Protein AF-K7MHN0-F1 (afdb_monomer)

pLDDT: mean 72.07, std 18.33, range [35.41, 95.75]

Sequence (125 aa):
MAKKTSAMNLAFILILLCASNVFVCRGEWEPTWSSRAAEEAEAVAAIPCSGHGRVYLDGLILKGHEPVCECNPCYGGSDCSKLLSDCAANAAGWVAPHVLLYDMFDICLNYHSCEWDYLSEDSEA

Structure (mmCIF, N/CA/C/O backbone):
data_AF-K7MHN0-F1
#
_entry.id   AF-K7MHN0-F1
#
loop_
_atom_site.group_PDB
_atom_site.id
_atom_site.type_symbol
_atom_site.label_atom_id
_atom_site.label_alt_id
_atom_site.label_comp_id
_atom_site.label_asym_id
_atom_site.label_entity_id
_atom_site.label_seq_id
_atom_site.pdbx_PDB_ins_code
_atom_site.Cartn_x
_atom_site.Cartn_y
_atom_site.Cartn_z
_atom_site.occupancy
_atom_site.B_iso_or_equiv
_atom_site.auth_seq_id
_atom_site.auth_comp_id
_atom_site.auth_asym_id
_atom_site.auth_atom_id
_atom_site.pdbx_PDB_model_num
ATOM 1 N N . MET A 1 1 ? -51.334 28.265 22.658 1.00 44.59 1 MET A N 1
ATOM 2 C CA . MET A 1 1 ? -50.733 27.512 23.781 1.00 44.59 1 MET A CA 1
ATOM 3 C C . MET A 1 1 ? -49.396 26.950 23.316 1.00 44.59 1 MET A C 1
ATOM 5 O O . MET A 1 1 ? -49.387 25.987 22.564 1.00 44.59 1 MET A O 1
ATOM 9 N N . ALA A 1 2 ? -48.280 27.594 23.668 1.00 59.22 2 ALA A N 1
ATOM 10 C CA . ALA A 1 2 ? -46.950 27.097 23.319 1.00 59.22 2 ALA A CA 1
ATOM 11 C C . ALA A 1 2 ? -46.609 25.920 24.245 1.00 59.22 2 ALA A C 1
ATOM 13 O O . ALA A 1 2 ? -46.530 26.091 25.463 1.00 59.22 2 ALA A O 1
ATOM 14 N N . LYS A 1 3 ? -46.475 24.715 23.683 1.00 66.00 3 LYS A N 1
ATOM 15 C CA . LYS A 1 3 ? -46.100 23.507 24.424 1.00 66.00 3 LYS A CA 1
ATOM 16 C C . LYS A 1 3 ? -44.656 23.688 24.893 1.00 66.00 3 LYS A C 1
ATOM 18 O O . LYS A 1 3 ? -43.728 23.484 24.122 1.00 66.00 3 LYS A O 1
ATOM 23 N N . LYS A 1 4 ? -44.479 24.144 26.136 1.00 65.06 4 LYS A N 1
ATOM 24 C CA . LYS A 1 4 ? -43.174 24.317 26.782 1.00 65.06 4 LYS A CA 1
ATOM 25 C C . LYS A 1 4 ? -42.576 22.921 26.962 1.00 65.06 4 LYS A C 1
ATOM 27 O O . LYS A 1 4 ? -42.837 22.249 27.957 1.00 65.06 4 LYS A O 1
ATOM 32 N N . THR A 1 5 ? -41.857 22.434 25.956 1.00 64.50 5 THR A N 1
ATOM 33 C CA . THR A 1 5 ? -41.006 21.252 26.085 1.00 64.50 5 THR A CA 1
ATOM 34 C C . THR A 1 5 ? -40.027 21.551 27.210 1.00 64.50 5 THR A C 1
ATOM 36 O O . THR A 1 5 ? -39.165 22.414 27.076 1.00 64.50 5 THR A O 1
ATOM 39 N N . SER A 1 6 ? -40.253 20.926 28.369 1.00 66.50 6 SER A N 1
ATOM 40 C CA . SER A 1 6 ? -39.421 21.107 29.557 1.00 66.50 6 SER A CA 1
ATOM 41 C C . SER A 1 6 ? -37.961 20.870 29.176 1.00 66.50 6 SER A C 1
ATOM 43 O O . SER A 1 6 ? -37.670 19.861 28.535 1.00 66.50 6 SER A O 1
ATOM 45 N N . ALA A 1 7 ? -37.058 21.776 29.562 1.00 77.00 7 ALA A N 1
ATOM 46 C CA . ALA A 1 7 ? -35.617 21.668 29.303 1.00 77.00 7 ALA A CA 1
ATOM 47 C C . ALA A 1 7 ? -35.047 20.292 29.708 1.00 77.00 7 ALA A C 1
ATOM 49 O O . ALA A 1 7 ? -34.113 19.794 29.090 1.00 77.00 7 ALA A O 1
ATOM 50 N N . MET A 1 8 ? -35.686 19.641 30.683 1.00 77.06 8 MET A N 1
ATOM 51 C CA . MET A 1 8 ? -35.403 18.275 31.116 1.00 77.06 8 MET A CA 1
ATOM 52 C C . MET A 1 8 ? -35.564 17.226 30.001 1.00 77.06 8 MET A C 1
ATOM 54 O O . MET A 1 8 ? -34.720 16.347 29.874 1.00 77.06 8 MET A O 1
ATOM 58 N N . ASN A 1 9 ? -36.597 17.332 29.158 1.00 82.19 9 ASN A N 1
ATOM 59 C CA . ASN A 1 9 ? -36.799 16.406 28.036 1.00 82.19 9 ASN A CA 1
ATOM 60 C C . ASN A 1 9 ? -35.745 16.611 26.944 1.00 82.19 9 ASN A C 1
ATOM 62 O O . ASN A 1 9 ? -35.272 15.639 26.366 1.00 82.19 9 ASN A O 1
ATOM 66 N N . LEU A 1 10 ? -35.354 17.865 26.684 1.00 84.75 10 LEU A N 1
ATOM 67 C CA . LEU A 1 10 ? -34.305 18.173 25.711 1.00 84.75 10 LEU A CA 1
ATOM 68 C C . LEU A 1 10 ? -32.956 17.595 26.166 1.00 84.75 10 LEU A C 1
ATOM 70 O O . LEU A 1 10 ? -32.281 16.929 25.389 1.00 84.75 10 LEU A O 1
ATOM 74 N N . ALA A 1 11 ? -32.604 17.792 27.440 1.00 89.38 11 ALA A N 1
ATOM 75 C CA . ALA A 1 11 ? -31.388 17.235 28.026 1.00 89.38 11 ALA A CA 1
ATOM 76 C C . ALA A 1 11 ? -31.377 15.699 27.979 1.00 89.38 11 ALA A C 1
ATOM 78 O O . ALA A 1 11 ? -30.358 15.109 27.639 1.00 89.38 11 ALA A O 1
ATOM 79 N N . PHE A 1 12 ? -32.511 15.047 28.258 1.00 88.88 12 PHE A N 1
ATOM 80 C CA . PHE A 1 12 ? -32.613 13.588 28.200 1.00 88.88 12 PHE A CA 1
ATOM 81 C C . PHE A 1 12 ? -32.415 13.045 26.779 1.00 88.88 12 PHE A C 1
ATOM 83 O O . PHE A 1 12 ? -31.670 12.088 26.592 1.00 88.88 12 PHE A O 1
ATOM 90 N N . ILE A 1 13 ? -33.015 13.688 25.770 1.00 89.25 13 ILE A N 1
ATOM 91 C CA . ILE A 1 13 ? -32.819 13.322 24.358 1.00 89.25 13 ILE A CA 1
ATOM 92 C C . ILE A 1 13 ? -31.346 13.474 23.961 1.00 89.25 13 ILE A C 1
ATOM 94 O O . ILE A 1 13 ? -30.783 12.557 23.372 1.00 89.25 13 ILE A O 1
ATOM 98 N N . LEU A 1 14 ? -30.703 14.588 24.325 1.00 88.69 14 LEU A N 1
ATOM 99 C CA . LEU A 1 14 ? -29.281 14.807 24.039 1.00 88.69 14 LEU A CA 1
ATOM 100 C C . LEU A 1 14 ? -28.387 13.757 24.711 1.00 88.69 14 LEU A C 1
ATOM 102 O O . LEU A 1 14 ? -27.477 13.240 24.074 1.00 88.69 14 LEU A O 1
ATOM 106 N N . ILE A 1 15 ? -28.661 13.399 25.970 1.00 90.44 15 ILE A N 1
ATOM 107 C CA . ILE A 1 15 ? -27.909 12.357 26.684 1.00 90.44 15 ILE A CA 1
ATOM 108 C C . ILE A 1 15 ? -28.084 10.997 26.009 1.00 90.44 15 ILE A C 1
ATOM 110 O O . ILE A 1 15 ? -27.097 10.287 25.841 1.00 90.44 15 ILE A O 1
ATOM 114 N N . LEU A 1 16 ? -29.304 10.636 25.602 1.00 88.00 16 LEU A N 1
ATOM 115 C CA . LEU A 1 16 ? -29.555 9.378 24.896 1.00 88.00 16 LEU A CA 1
ATOM 116 C C . LEU A 1 16 ? -28.825 9.324 23.552 1.00 88.00 16 LEU A C 1
ATOM 118 O O . LEU A 1 16 ? -28.206 8.306 23.260 1.00 88.00 16 LEU A O 1
ATOM 122 N N . LE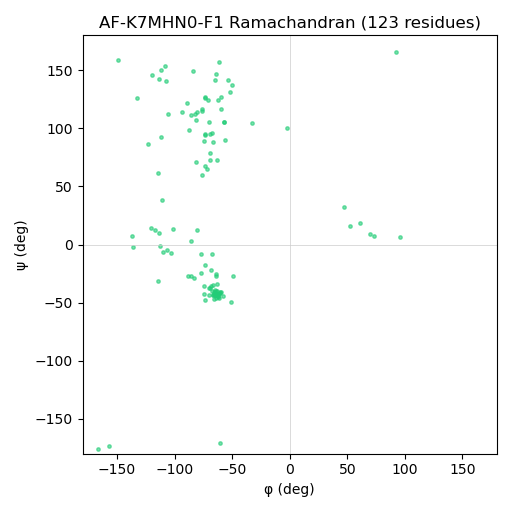U A 1 17 ? -28.842 10.416 22.781 1.00 86.38 17 LEU A N 1
ATOM 123 C CA . LEU A 1 17 ? -28.101 10.525 21.521 1.00 86.38 17 LEU A CA 1
ATOM 124 C C . LEU A 1 17 ? -26.588 10.410 21.746 1.00 86.38 17 LEU A C 1
ATOM 126 O O . LEU A 1 17 ? -25.909 9.667 21.043 1.00 86.38 17 LEU A O 1
ATOM 130 N N . CYS A 1 18 ? -26.043 11.104 22.748 1.00 83.94 18 CYS A N 1
ATOM 131 C CA . CYS A 1 18 ? -24.628 10.984 23.097 1.00 83.94 18 CYS A CA 1
ATOM 132 C C . CYS A 1 18 ? -24.276 9.559 23.538 1.00 83.94 18 CYS A C 1
ATOM 134 O O . CYS A 1 18 ? -23.268 9.019 23.096 1.00 83.94 18 CYS A O 1
ATOM 136 N N . ALA A 1 19 ? -25.102 8.934 24.379 1.00 82.88 19 ALA A N 1
ATOM 137 C CA . ALA A 1 19 ? -24.864 7.581 24.867 1.00 82.88 19 ALA A CA 1
ATOM 138 C C . ALA A 1 19 ? -24.940 6.539 23.743 1.00 82.88 19 ALA A C 1
ATOM 140 O O . ALA A 1 19 ? -24.100 5.643 23.706 1.00 82.88 19 ALA A O 1
ATOM 141 N N . SER A 1 20 ? -25.892 6.662 22.810 1.00 80.25 20 SER A N 1
ATOM 142 C CA . SER A 1 20 ? -25.988 5.759 21.659 1.00 80.25 20 SER A CA 1
ATOM 143 C C . SER A 1 20 ? -24.807 5.926 20.711 1.00 80.25 20 SER A C 1
ATOM 145 O O . SER A 1 20 ? -24.226 4.924 20.312 1.00 80.25 20 SER A O 1
ATOM 147 N N . ASN A 1 21 ? -24.399 7.164 20.408 1.00 76.75 21 ASN A N 1
ATOM 148 C CA . ASN A 1 21 ? -23.222 7.417 19.573 1.00 76.75 21 ASN A CA 1
ATOM 149 C C . ASN A 1 21 ? -21.948 6.873 20.226 1.00 76.75 21 ASN A C 1
ATOM 151 O O . ASN A 1 21 ? -21.149 6.221 19.569 1.00 76.75 21 ASN A O 1
ATOM 155 N N . VAL A 1 22 ? -21.776 7.059 21.539 1.00 74.62 22 VAL A N 1
ATOM 156 C CA . VAL A 1 22 ? -20.640 6.477 22.266 1.00 74.62 22 VAL A CA 1
ATOM 157 C C . VAL A 1 22 ? -20.701 4.949 22.260 1.00 74.62 22 VAL A C 1
ATOM 159 O O . VAL A 1 22 ? -19.671 4.312 22.095 1.00 74.62 22 VAL A O 1
ATOM 162 N N . PHE A 1 23 ? -21.874 4.338 22.411 1.00 70.69 23 PHE A N 1
ATOM 163 C CA . PHE A 1 23 ? -21.992 2.880 22.384 1.00 70.69 23 PHE A CA 1
ATOM 164 C C . PHE A 1 23 ? -21.690 2.294 20.996 1.00 70.69 23 PHE A C 1
ATOM 166 O O . PHE A 1 23 ? -21.023 1.268 20.906 1.00 70.69 23 PHE A O 1
ATOM 173 N N . VAL A 1 24 ? -22.144 2.959 19.931 1.00 69.94 24 VAL A N 1
ATOM 174 C CA . VAL A 1 24 ? -21.913 2.537 18.542 1.00 69.94 24 VAL A CA 1
ATOM 175 C C . VAL A 1 24 ? -20.464 2.787 18.117 1.00 69.94 24 VAL A C 1
ATOM 177 O O . VAL A 1 24 ? -19.833 1.879 17.596 1.00 69.94 24 VAL A O 1
ATOM 180 N N . CYS A 1 25 ? -19.909 3.975 18.378 1.00 64.38 25 CYS A N 1
ATOM 181 C CA . CYS A 1 25 ? -18.574 4.352 17.902 1.00 64.38 25 CYS A CA 1
ATOM 182 C C . CYS A 1 25 ? -17.434 3.906 18.829 1.00 64.38 25 CYS A C 1
ATOM 184 O O . CYS A 1 25 ? -16.309 3.752 18.370 1.00 64.38 25 CYS A O 1
ATOM 186 N N . ARG A 1 26 ? -17.689 3.756 20.137 1.00 61.56 26 ARG A N 1
ATOM 187 C CA . ARG A 1 26 ? -16.663 3.436 21.151 1.00 61.56 26 ARG A CA 1
ATOM 188 C C . ARG A 1 26 ? -16.741 1.999 21.662 1.00 61.56 26 ARG A C 1
ATOM 190 O O . ARG A 1 26 ? -15.92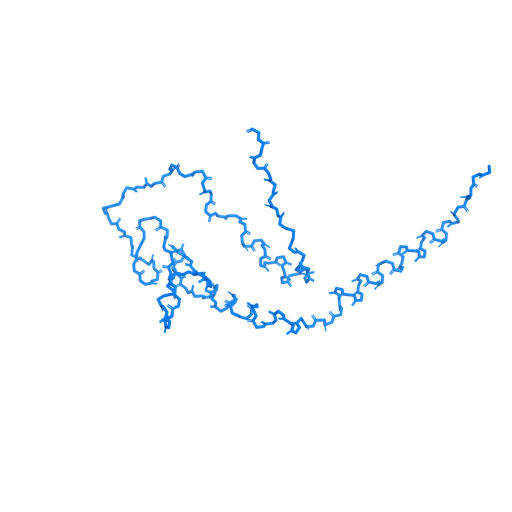0 1.616 22.494 1.00 61.56 26 ARG A O 1
ATOM 197 N N . GLY A 1 27 ? -17.744 1.231 21.239 1.00 60.28 27 GLY A N 1
ATOM 198 C CA . GLY A 1 27 ? -17.682 -0.219 21.373 1.00 60.28 27 GLY A CA 1
ATOM 199 C C . GLY A 1 27 ? -16.532 -0.747 20.518 1.00 60.28 27 GLY A C 1
ATOM 200 O O . GLY A 1 27 ? -16.255 -0.180 19.469 1.00 60.28 27 GLY A O 1
ATOM 201 N N . GLU A 1 28 ? -15.874 -1.820 20.951 1.00 63.56 28 GLU A N 1
ATOM 202 C CA . GLU A 1 28 ? -14.986 -2.605 20.082 1.00 63.56 28 GLU A CA 1
ATOM 203 C C . GLU A 1 28 ? -15.866 -3.325 19.050 1.00 63.56 28 GLU A C 1
ATOM 205 O O . GLU A 1 28 ? -16.203 -4.504 19.186 1.00 63.56 28 GLU A O 1
ATOM 210 N N . TRP A 1 29 ? -16.392 -2.572 18.087 1.00 64.44 29 TRP A N 1
ATOM 211 C CA . TRP A 1 29 ? -17.129 -3.124 16.969 1.00 64.44 29 TRP A CA 1
ATOM 212 C C . TRP A 1 29 ? -16.092 -3.458 15.900 1.00 64.44 29 TRP A C 1
ATOM 214 O O . TRP A 1 29 ? -15.615 -2.597 15.170 1.00 64.44 29 TRP A O 1
ATOM 224 N N . GLU A 1 30 ? -15.696 -4.725 15.840 1.00 69.19 30 GLU A N 1
ATOM 225 C CA . GLU A 1 30 ? -14.858 -5.206 14.746 1.00 69.19 30 GLU A CA 1
ATOM 226 C C . GLU A 1 30 ? -15.756 -5.474 13.528 1.00 69.19 30 GLU A C 1
ATOM 228 O O . GLU A 1 30 ? -16.631 -6.353 13.584 1.00 69.19 30 GLU A O 1
ATOM 233 N N . PRO A 1 31 ? -15.614 -4.721 12.422 1.00 69.62 31 PRO A N 1
ATOM 234 C CA . PRO A 1 31 ? -16.454 -4.919 11.253 1.00 69.62 31 PRO A CA 1
ATOM 235 C C . PRO A 1 31 ? -16.099 -6.248 10.572 1.00 69.62 31 PRO A C 1
ATOM 237 O O . PRO A 1 31 ? -15.093 -6.381 9.884 1.00 69.62 31 PRO A O 1
ATOM 240 N N . THR A 1 32 ? -16.954 -7.258 10.731 1.00 82.38 32 THR A N 1
ATOM 241 C CA . THR A 1 32 ? -16.692 -8.610 10.196 1.00 82.38 32 THR A CA 1
ATOM 242 C C . THR A 1 32 ? -16.931 -8.749 8.692 1.00 82.38 32 THR A C 1
ATOM 244 O O . THR A 1 32 ? -16.361 -9.636 8.065 1.00 82.38 32 THR A O 1
ATOM 247 N N . TRP A 1 33 ? -17.779 -7.905 8.096 1.00 84.06 33 TRP A N 1
ATOM 248 C CA . TRP A 1 33 ? -18.136 -8.006 6.676 1.00 84.06 33 TRP A CA 1
ATOM 249 C C . TRP A 1 33 ? -17.113 -7.328 5.754 1.00 84.06 33 TRP A C 1
ATOM 251 O O . TRP A 1 33 ? -16.955 -7.756 4.612 1.00 84.06 33 TRP A O 1
ATOM 261 N N . SER A 1 34 ? -16.425 -6.288 6.240 1.00 86.19 34 SER A N 1
ATOM 262 C CA . SER A 1 34 ? -15.434 -5.520 5.479 1.00 86.19 34 SER A CA 1
ATOM 263 C C . SER A 1 34 ? -13.992 -5.858 5.844 1.00 86.19 34 SER A C 1
ATOM 265 O O . SER A 1 34 ? -13.099 -5.394 5.146 1.00 86.19 34 SER A O 1
ATOM 267 N N . SER A 1 35 ? -13.750 -6.670 6.881 1.00 83.19 35 SER A N 1
ATOM 268 C CA . SER A 1 35 ? -12.402 -6.999 7.369 1.00 83.19 35 SER A CA 1
ATOM 269 C C . SER A 1 35 ? -11.472 -7.475 6.255 1.00 83.19 35 SER A C 1
ATOM 271 O O . SER A 1 35 ? -10.401 -6.913 6.073 1.00 83.19 35 SER A O 1
ATOM 273 N N . ARG A 1 36 ? -11.918 -8.436 5.436 1.00 84.81 36 ARG A N 1
ATOM 274 C CA . ARG A 1 36 ? -11.124 -8.940 4.306 1.00 84.81 36 ARG A CA 1
ATOM 275 C C . ARG A 1 36 ? -10.845 -7.862 3.255 1.00 84.81 36 ARG A C 1
ATOM 277 O O . ARG A 1 36 ? -9.753 -7.808 2.713 1.00 84.81 36 ARG A O 1
ATOM 284 N N . ALA A 1 37 ? -11.829 -7.015 2.954 1.00 85.69 37 ALA A N 1
ATOM 285 C CA . ALA A 1 37 ? -11.658 -5.949 1.968 1.00 85.69 37 ALA A CA 1
ATOM 286 C C . ALA A 1 37 ? -10.699 -4.858 2.473 1.00 85.69 37 ALA A C 1
ATOM 288 O O . ALA A 1 37 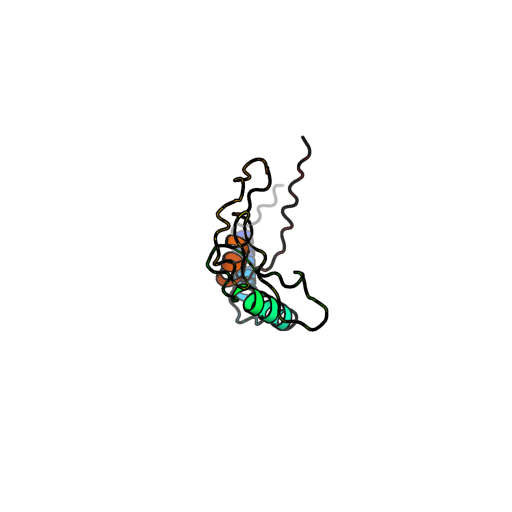? -9.907 -4.336 1.694 1.00 85.69 37 ALA A O 1
ATOM 289 N N . ALA A 1 38 ? -10.751 -4.541 3.770 1.00 84.19 38 ALA A N 1
ATOM 290 C CA . ALA A 1 38 ? -9.816 -3.629 4.417 1.00 84.19 38 ALA A CA 1
ATOM 291 C C . ALA A 1 38 ? -8.395 -4.212 4.428 1.00 84.19 38 ALA A C 1
ATOM 293 O O . ALA A 1 38 ? -7.472 -3.538 3.991 1.00 84.19 38 ALA A O 1
ATOM 294 N N . GLU A 1 39 ? -8.236 -5.480 4.816 1.00 85.19 39 GLU A N 1
ATOM 295 C CA . GLU A 1 39 ? -6.945 -6.181 4.805 1.00 85.19 39 GLU A CA 1
ATOM 296 C C . GLU A 1 39 ? -6.319 -6.202 3.400 1.00 85.19 39 GLU A C 1
ATOM 298 O O . GLU A 1 39 ? -5.138 -5.900 3.241 1.00 85.19 39 GLU A O 1
ATOM 303 N N . GLU A 1 40 ? -7.107 -6.497 2.362 1.00 84.62 40 GLU A N 1
ATOM 304 C CA . GLU A 1 40 ? -6.648 -6.460 0.967 1.00 84.62 40 GLU A CA 1
ATOM 305 C C . GLU A 1 40 ? -6.228 -5.041 0.534 1.00 84.62 40 GLU A C 1
ATOM 307 O O . GLU A 1 40 ? -5.186 -4.872 -0.105 1.00 84.62 40 GLU A O 1
ATOM 312 N N . ALA A 1 41 ? -7.004 -4.013 0.896 1.00 85.25 41 ALA A N 1
ATOM 313 C CA . ALA A 1 41 ? -6.694 -2.622 0.569 1.00 85.25 41 ALA A CA 1
ATOM 314 C C . ALA A 1 41 ? -5.428 -2.121 1.286 1.00 85.25 41 ALA A C 1
ATOM 316 O O . ALA A 1 41 ? -4.578 -1.486 0.659 1.00 85.25 41 ALA A O 1
ATOM 317 N N . GLU A 1 42 ? -5.273 -2.438 2.572 1.00 86.06 42 GLU A N 1
ATOM 318 C CA . GLU A 1 42 ? -4.091 -2.103 3.371 1.00 86.06 42 GLU A CA 1
ATOM 319 C C . GLU A 1 42 ? -2.843 -2.830 2.861 1.00 86.06 42 GLU A C 1
ATOM 321 O O . GLU A 1 42 ? -1.789 -2.209 2.709 1.00 86.06 42 GLU A O 1
ATOM 326 N N . ALA A 1 43 ? -2.961 -4.120 2.527 1.00 86.88 43 ALA A N 1
ATOM 327 C CA . ALA A 1 43 ? -1.859 -4.903 1.978 1.00 86.88 43 ALA A CA 1
ATOM 328 C C . ALA A 1 43 ? -1.345 -4.320 0.654 1.00 86.88 43 ALA A C 1
ATOM 330 O O . ALA A 1 43 ? -0.134 -4.240 0.452 1.00 86.88 43 ALA A O 1
ATOM 331 N N . VAL A 1 44 ? -2.247 -3.875 -0.228 1.00 86.38 44 VAL A N 1
ATOM 332 C CA . VAL A 1 44 ? -1.880 -3.220 -1.491 1.00 86.38 44 VAL A CA 1
ATOM 333 C C . VAL A 1 44 ? -1.280 -1.832 -1.255 1.00 86.38 44 VAL A C 1
ATOM 335 O O . VAL A 1 44 ? -0.255 -1.500 -1.854 1.00 86.38 44 VAL A O 1
ATOM 338 N N . ALA A 1 45 ? -1.868 -1.033 -0.362 1.00 86.44 45 ALA A N 1
ATOM 339 C CA . ALA A 1 45 ? -1.369 0.301 -0.030 1.00 86.44 45 ALA A CA 1
ATOM 340 C C . ALA A 1 45 ? 0.027 0.275 0.624 1.00 86.44 45 ALA A C 1
ATOM 342 O O . ALA A 1 45 ? 0.792 1.230 0.484 1.00 86.44 45 ALA A O 1
ATOM 343 N N . ALA A 1 46 ? 0.379 -0.819 1.307 1.00 88.31 46 ALA A N 1
ATOM 344 C CA . ALA A 1 46 ? 1.678 -1.008 1.949 1.00 88.31 46 ALA A CA 1
ATOM 345 C C . ALA A 1 46 ? 2.823 -1.360 0.976 1.00 88.31 46 ALA A C 1
ATOM 347 O O . ALA A 1 46 ? 3.987 -1.389 1.390 1.00 88.31 46 ALA A O 1
ATOM 348 N N . ILE A 1 47 ? 2.537 -1.633 -0.303 1.00 87.81 47 ILE A N 1
ATOM 349 C CA . ILE A 1 47 ? 3.565 -2.008 -1.282 1.00 87.81 47 ILE A CA 1
ATOM 350 C C . ILE A 1 47 ? 4.442 -0.788 -1.618 1.00 87.81 47 ILE A C 1
ATOM 352 O O . ILE A 1 47 ? 3.934 0.252 -2.046 1.00 87.81 47 ILE A O 1
ATOM 356 N N . PRO A 1 48 ? 5.777 -0.881 -1.455 1.00 90.38 48 PRO A N 1
ATOM 357 C CA . PRO A 1 48 ? 6.656 0.263 -1.646 1.00 90.38 48 PRO A CA 1
ATOM 358 C C . PRO A 1 48 ? 6.871 0.577 -3.134 1.00 90.38 48 PRO A C 1
ATOM 360 O O . PRO A 1 48 ? 7.520 -0.180 -3.850 1.00 90.38 48 PRO A O 1
ATOM 363 N N . CYS A 1 49 ? 6.426 1.758 -3.568 1.00 92.12 49 CYS A N 1
ATOM 364 C CA . CYS A 1 49 ? 6.689 2.310 -4.908 1.00 92.12 49 CYS A CA 1
ATOM 365 C C . CYS A 1 49 ? 7.629 3.531 -4.868 1.00 92.12 49 CYS A C 1
ATOM 367 O O . CYS A 1 49 ? 7.400 4.536 -5.546 1.00 92.12 49 CYS A O 1
ATOM 369 N N . SER A 1 50 ? 8.642 3.489 -3.993 1.00 93.31 50 SER A N 1
ATOM 370 C CA . SER A 1 50 ? 9.701 4.508 -3.843 1.00 93.31 50 SER A CA 1
ATOM 371 C C . SER A 1 50 ? 9.237 5.968 -3.651 1.00 93.31 50 SER A C 1
ATOM 373 O O . SER A 1 50 ? 10.034 6.885 -3.820 1.00 93.31 50 SER A O 1
ATOM 375 N N . GLY A 1 51 ? 7.966 6.214 -3.306 1.00 91.06 51 GLY A N 1
ATOM 376 C CA . GLY A 1 51 ? 7.379 7.565 -3.257 1.00 91.06 51 GLY A CA 1
ATOM 377 C C . GLY A 1 51 ? 7.116 8.192 -4.635 1.00 91.06 51 GLY A C 1
ATOM 378 O O . GLY A 1 51 ? 6.759 9.366 -4.733 1.00 91.06 51 GLY A O 1
ATOM 379 N N . HIS A 1 52 ? 7.286 7.419 -5.706 1.00 92.31 52 HIS A N 1
ATOM 380 C CA . HIS A 1 52 ? 7.130 7.845 -7.097 1.00 92.31 52 HIS A CA 1
ATOM 381 C C . HIS A 1 52 ? 6.066 7.041 -7.842 1.00 92.31 52 HIS A C 1
ATOM 383 O O . HIS A 1 52 ? 5.985 7.103 -9.065 1.00 92.31 52 HIS A O 1
ATOM 389 N N . GLY A 1 53 ? 5.247 6.297 -7.111 1.00 90.25 53 GLY A N 1
ATOM 390 C CA . GLY A 1 53 ? 4.115 5.561 -7.635 1.00 90.25 53 GLY A CA 1
ATOM 391 C C . GLY A 1 53 ? 3.205 5.093 -6.513 1.00 90.25 53 GLY A C 1
ATOM 392 O O . GLY A 1 53 ? 3.423 5.414 -5.342 1.00 90.25 53 GLY A O 1
ATOM 393 N N . ARG A 1 54 ? 2.187 4.331 -6.887 1.00 90.06 54 ARG A N 1
ATOM 394 C CA . ARG A 1 54 ? 1.193 3.746 -5.982 1.00 90.06 54 ARG A CA 1
ATOM 395 C C . ARG A 1 54 ? 0.698 2.427 -6.552 1.00 90.06 54 ARG A C 1
ATOM 397 O O . ARG A 1 54 ? 0.794 2.209 -7.756 1.00 90.06 54 ARG A O 1
ATOM 404 N N . VAL A 1 55 ? 0.156 1.569 -5.702 1.00 88.25 55 VAL A N 1
ATOM 405 C CA . VAL A 1 55 ? -0.470 0.319 -6.137 1.00 88.25 55 VAL A CA 1
ATOM 406 C C . VAL A 1 55 ? -1.961 0.392 -5.859 1.00 88.25 55 VAL A C 1
ATOM 408 O O . VAL A 1 55 ? -2.381 0.944 -4.844 1.00 88.25 55 VAL A O 1
ATOM 411 N N . TYR A 1 56 ? -2.751 -0.160 -6.772 1.00 85.25 56 TYR A N 1
ATOM 412 C CA . TYR A 1 56 ? -4.201 -0.227 -6.664 1.00 85.25 56 TYR A CA 1
ATOM 413 C C . TYR A 1 56 ? -4.688 -1.667 -6.658 1.00 85.25 56 TYR A C 1
ATOM 415 O O . TYR A 1 56 ? -4.117 -2.522 -7.338 1.00 85.25 56 TYR A O 1
ATOM 423 N N . LEU A 1 57 ? -5.763 -1.924 -5.906 1.00 82.75 57 LEU A N 1
ATOM 424 C CA . LEU A 1 57 ? -6.390 -3.244 -5.837 1.00 82.75 57 LEU A CA 1
ATOM 425 C C . LEU A 1 57 ? -6.953 -3.655 -7.205 1.00 82.75 57 LEU A C 1
ATOM 427 O O . LEU A 1 57 ? -6.919 -4.825 -7.562 1.00 82.75 57 LEU A O 1
ATOM 431 N N . ASP A 1 58 ? -7.441 -2.688 -7.977 1.00 80.31 58 ASP A N 1
ATOM 432 C CA . ASP A 1 58 ? -7.961 -2.822 -9.339 1.00 80.31 58 ASP A CA 1
ATOM 433 C C . ASP A 1 58 ? -6.956 -2.377 -10.412 1.00 80.31 58 ASP A C 1
ATOM 435 O O . ASP A 1 58 ? -7.333 -2.206 -11.573 1.00 80.31 58 ASP A O 1
ATOM 439 N N . GLY A 1 59 ? -5.685 -2.199 -10.029 1.00 72.06 59 GLY A N 1
ATOM 440 C CA . GLY A 1 59 ? -4.610 -1.830 -10.943 1.00 72.06 59 GLY A CA 1
ATOM 441 C C . GLY A 1 59 ? -4.410 -2.876 -12.038 1.00 72.06 59 GLY A C 1
ATOM 442 O O . GLY A 1 59 ? -5.188 -3.818 -12.188 1.00 72.06 59 GLY A O 1
ATOM 443 N N . LEU A 1 60 ? -3.337 -2.746 -12.817 1.00 63.47 60 LEU A N 1
ATOM 444 C CA . LEU A 1 60 ? -2.981 -3.705 -13.870 1.00 63.47 60 LEU A CA 1
ATOM 445 C C . LEU A 1 60 ? -2.662 -5.104 -13.294 1.00 63.47 60 LEU A C 1
ATOM 447 O O . LEU A 1 60 ? -1.516 -5.551 -13.284 1.00 63.47 60 LEU A O 1
ATOM 451 N N . ILE A 1 61 ? -3.688 -5.831 -12.850 1.00 59.31 61 ILE A N 1
ATOM 452 C CA . ILE A 1 61 ? -3.641 -7.240 -12.510 1.00 59.31 61 ILE A CA 1
ATOM 453 C C . ILE A 1 61 ? -3.569 -7.962 -13.848 1.00 59.31 61 ILE A C 1
ATOM 455 O O . ILE A 1 61 ? -4.576 -8.270 -14.495 1.00 59.31 61 ILE A O 1
ATOM 459 N N . LEU A 1 62 ? -2.350 -8.259 -14.283 1.00 56.97 62 LEU A N 1
ATOM 460 C CA . LEU A 1 62 ? -2.137 -9.347 -15.225 1.00 56.97 62 LEU A CA 1
ATOM 461 C C . LEU A 1 62 ? -2.717 -10.590 -14.536 1.00 56.97 62 LEU A C 1
ATOM 463 O O . LEU A 1 62 ? -2.149 -11.036 -13.552 1.00 56.97 62 LEU A O 1
ATOM 467 N N . LYS A 1 63 ? -3.896 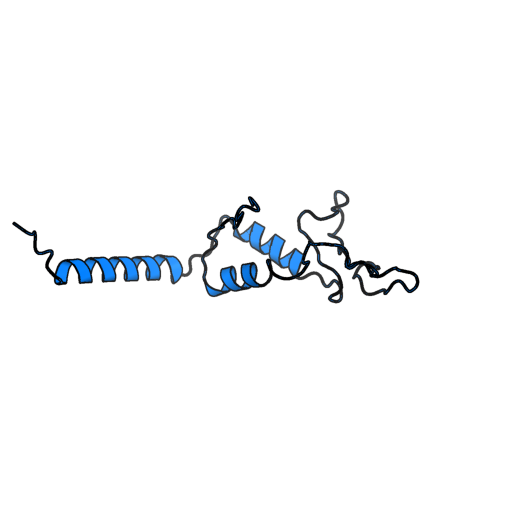-11.074 -14.960 1.00 49.53 63 LYS A N 1
ATOM 468 C CA . LYS A 1 63 ? -4.653 -12.176 -14.323 1.00 49.53 63 LYS A CA 1
ATOM 469 C C . LYS A 1 63 ? -3.730 -13.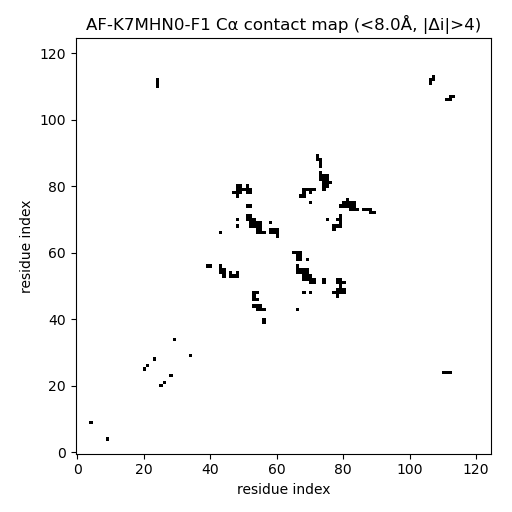227 -13.676 1.00 49.53 63 LYS A C 1
ATOM 471 O O . LYS A 1 63 ? -3.156 -14.046 -14.388 1.00 49.53 63 LYS A O 1
ATOM 476 N N . GLY A 1 64 ? -3.623 -13.208 -12.343 1.00 62.00 64 GLY A N 1
ATOM 477 C CA . GLY A 1 64 ? -2.795 -14.140 -11.564 1.00 62.00 64 GLY A CA 1
ATOM 478 C C . GLY A 1 64 ? -1.389 -13.657 -11.177 1.00 62.00 64 GLY A C 1
ATOM 479 O O . GLY A 1 64 ? -0.628 -14.448 -10.628 1.00 62.00 64 GLY A O 1
ATOM 480 N N . HIS A 1 65 ? -1.038 -12.399 -11.437 1.00 62.97 65 HIS A N 1
ATOM 481 C CA . HIS A 1 65 ? 0.231 -11.787 -11.045 1.00 62.97 65 HIS A CA 1
ATOM 482 C C . HIS A 1 65 ? 0.058 -10.769 -9.911 1.00 62.97 65 HIS A C 1
ATOM 484 O O . HIS A 1 65 ? -1.013 -10.191 -9.733 1.00 62.97 65 HIS A O 1
ATOM 490 N N . GLU A 1 66 ? 1.144 -10.591 -9.157 1.00 73.62 66 GLU A N 1
ATOM 491 C CA . GLU A 1 66 ? 1.313 -9.621 -8.072 1.00 73.62 66 GLU A CA 1
ATOM 492 C C . GLU A 1 66 ? 0.989 -8.194 -8.555 1.00 73.62 66 GLU A C 1
ATOM 494 O O . GLU A 1 66 ? 1.294 -7.860 -9.707 1.00 73.62 66 GLU A O 1
ATOM 499 N N . PRO A 1 67 ? 0.336 -7.361 -7.727 1.00 78.81 67 PRO A N 1
ATOM 500 C CA . PRO A 1 67 ? -0.061 -6.022 -8.134 1.00 78.81 67 PRO A CA 1
ATOM 501 C C . PRO A 1 67 ? 1.175 -5.149 -8.415 1.00 78.81 67 PRO A C 1
ATOM 503 O O . PRO A 1 67 ? 2.206 -5.254 -7.752 1.00 78.81 67 PRO A O 1
ATOM 506 N N . VAL A 1 68 ? 1.087 -4.310 -9.449 1.00 85.38 68 VAL A N 1
ATOM 507 C CA . VAL A 1 68 ? 2.227 -3.560 -10.002 1.00 85.38 68 VAL A CA 1
ATOM 508 C C . VAL A 1 68 ? 2.113 -2.083 -9.637 1.00 85.38 68 VAL A C 1
ATOM 510 O O . VAL A 1 68 ? 1.026 -1.513 -9.697 1.00 85.38 68 VAL A O 1
ATOM 513 N N . CYS A 1 69 ? 3.240 -1.447 -9.309 1.00 89.88 69 CYS A N 1
ATOM 514 C CA . CYS A 1 69 ? 3.297 -0.005 -9.099 1.00 89.88 69 CYS A CA 1
ATOM 515 C C . CYS A 1 69 ? 2.925 0.775 -10.367 1.00 89.88 69 CYS A C 1
ATOM 517 O O . CYS A 1 69 ? 3.562 0.648 -11.416 1.00 89.88 69 CYS A O 1
ATOM 519 N N . GLU A 1 70 ? 1.937 1.652 -10.239 1.00 89.44 70 GLU A N 1
ATOM 520 C CA . GLU A 1 70 ? 1.646 2.704 -11.201 1.00 89.44 70 GLU A CA 1
ATOM 521 C C . GLU A 1 70 ? 2.505 3.924 -10.880 1.00 89.44 70 GLU A C 1
ATOM 523 O O . GLU A 1 70 ? 2.336 4.577 -9.847 1.00 89.44 70 GLU A O 1
ATOM 528 N N . CYS A 1 71 ? 3.461 4.211 -11.761 1.00 91.00 71 CYS A N 1
ATOM 529 C CA . CYS A 1 71 ? 4.438 5.271 -11.558 1.00 91.00 71 CYS A CA 1
ATOM 530 C C . CYS A 1 71 ? 3.919 6.648 -11.970 1.00 91.00 71 CYS A C 1
ATOM 532 O O . CYS A 1 71 ? 3.165 6.806 -12.931 1.00 91.00 71 CYS A O 1
ATOM 534 N N . ASN A 1 72 ? 4.417 7.668 -11.278 1.00 90.00 72 ASN A N 1
ATOM 535 C CA . ASN A 1 72 ? 4.277 9.062 -11.661 1.00 90.00 72 ASN A CA 1
ATOM 536 C C . ASN A 1 72 ? 4.947 9.317 -13.026 1.00 90.00 72 ASN A C 1
ATOM 538 O O . ASN A 1 72 ? 5.877 8.597 -13.410 1.00 90.00 72 ASN A O 1
ATOM 542 N N . PRO A 1 73 ? 4.537 10.373 -13.754 1.00 89.25 73 PRO A N 1
ATOM 543 C CA . PRO A 1 73 ? 5.194 10.757 -14.998 1.00 89.25 73 PRO A CA 1
ATOM 544 C C . PRO A 1 73 ? 6.715 10.872 -14.836 1.00 89.25 73 PRO A C 1
ATOM 546 O O . PRO A 1 73 ? 7.201 11.437 -13.859 1.00 89.25 73 PRO A O 1
ATOM 549 N N . CYS A 1 74 ? 7.454 10.351 -15.817 1.00 92.94 74 CYS A N 1
ATOM 550 C CA . CYS A 1 74 ? 8.920 10.287 -15.845 1.00 92.94 74 CYS A CA 1
ATOM 551 C C . CYS A 1 74 ? 9.591 9.321 -14.854 1.00 92.94 74 CYS A C 1
ATOM 553 O O . CYS A 1 74 ? 10.821 9.293 -14.794 1.00 92.94 74 CYS A O 1
ATOM 555 N N . TYR A 1 75 ? 8.826 8.478 -14.160 1.00 94.25 75 TYR A N 1
ATOM 556 C CA . TYR A 1 75 ? 9.354 7.390 -13.337 1.00 94.25 75 TYR A CA 1
ATOM 557 C C . TYR A 1 75 ? 9.024 6.016 -13.924 1.00 94.25 75 TYR A C 1
ATOM 559 O O . TYR A 1 75 ? 8.013 5.828 -14.599 1.00 94.25 75 TYR A O 1
ATOM 567 N N . GLY A 1 76 ? 9.895 5.043 -13.669 1.00 91.62 76 GLY A N 1
ATOM 568 C CA . GLY A 1 76 ? 9.723 3.658 -14.091 1.00 91.62 76 GLY A CA 1
ATOM 569 C C . GLY A 1 76 ? 10.514 2.676 -13.229 1.00 91.62 76 GLY A C 1
ATOM 570 O O . GLY A 1 76 ? 11.130 3.042 -12.230 1.00 91.62 76 GLY A O 1
ATOM 571 N N . GLY A 1 77 ? 10.524 1.408 -13.639 1.00 90.19 77 GLY A N 1
ATOM 572 C CA . GLY A 1 77 ? 10.977 0.299 -12.791 1.00 90.19 77 GLY A CA 1
ATOM 573 C C . GLY A 1 77 ? 9.813 -0.330 -12.024 1.00 90.19 77 GLY A C 1
ATOM 574 O O . GLY A 1 77 ? 8.729 0.237 -11.978 1.00 90.19 77 GLY A O 1
ATOM 575 N N . SER A 1 78 ? 10.027 -1.518 -11.455 1.00 89.50 78 SER A N 1
ATOM 576 C CA . SER A 1 78 ? 8.984 -2.257 -10.725 1.00 89.50 78 SER A CA 1
ATOM 577 C C . SER A 1 78 ? 8.494 -1.528 -9.472 1.00 89.50 78 SER A C 1
ATOM 579 O O . SER A 1 78 ? 7.365 -1.738 -9.055 1.00 89.50 78 SER A O 1
ATOM 581 N N . ASP A 1 79 ? 9.341 -0.675 -8.900 1.00 91.31 79 ASP A N 1
ATOM 582 C CA . ASP A 1 79 ? 9.109 0.134 -7.703 1.00 91.31 79 ASP A CA 1
ATOM 583 C C . ASP A 1 79 ? 9.069 1.642 -8.011 1.00 91.31 79 ASP A C 1
ATOM 585 O O . ASP A 1 79 ? 9.090 2.454 -7.097 1.00 91.31 79 ASP A O 1
ATOM 589 N N . CYS A 1 80 ? 9.046 2.045 -9.286 1.00 93.62 80 CYS A N 1
ATOM 590 C CA . CYS A 1 80 ? 9.098 3.451 -9.707 1.00 93.62 80 CYS A CA 1
ATOM 591 C C . CYS A 1 80 ? 10.363 4.226 -9.285 1.00 93.62 80 CYS A C 1
ATOM 593 O O . CYS A 1 80 ? 10.377 5.455 -9.321 1.00 93.62 80 CYS A O 1
ATOM 595 N N . SER A 1 81 ? 11.456 3.543 -8.934 1.00 95.31 81 SER A N 1
ATOM 596 C CA . SER A 1 81 ? 12.709 4.188 -8.509 1.00 95.31 81 SER A CA 1
ATOM 597 C C . SER A 1 81 ? 13.519 4.836 -9.642 1.00 95.31 81 SER A C 1
ATOM 599 O O . SER A 1 81 ? 14.411 5.650 -9.383 1.00 95.31 81 SER A O 1
ATOM 601 N N . LYS A 1 82 ? 13.263 4.486 -10.910 1.00 95.75 82 LYS A N 1
ATOM 602 C CA . LYS A 1 82 ? 14.092 4.920 -12.046 1.00 95.75 82 LYS A CA 1
ATOM 603 C C . LYS A 1 82 ? 13.538 6.188 -12.677 1.00 95.75 82 LYS A C 1
ATOM 605 O O . LYS A 1 82 ? 12.492 6.152 -13.317 1.00 95.75 82 LYS A O 1
ATOM 610 N N . LEU A 1 83 ? 14.293 7.278 -12.578 1.00 94.19 83 LEU A N 1
ATOM 611 C CA . LEU A 1 83 ? 14.021 8.505 -13.321 1.00 94.19 83 LEU A CA 1
ATOM 612 C C . LEU A 1 83 ? 14.395 8.329 -14.802 1.00 94.19 83 LEU A C 1
ATOM 614 O O . LEU A 1 83 ? 15.523 7.953 -15.131 1.00 94.19 83 LEU A O 1
ATOM 618 N N . LEU A 1 84 ? 13.459 8.631 -15.697 1.00 92.88 84 LEU A N 1
ATOM 619 C CA . LEU A 1 84 ? 13.680 8.633 -17.140 1.00 92.88 84 LEU A CA 1
ATOM 620 C C . LEU A 1 84 ? 14.328 9.960 -17.553 1.00 92.88 84 LEU A C 1
ATOM 622 O O . LEU A 1 84 ? 13.697 11.011 -17.487 1.00 92.88 84 LEU A O 1
ATOM 626 N N . SER A 1 85 ? 15.590 9.913 -17.988 1.00 89.44 85 SER A N 1
ATOM 627 C CA . SER A 1 85 ? 16.373 11.112 -18.329 1.00 89.44 85 SER A CA 1
ATOM 628 C C . SER A 1 85 ? 15.883 11.853 -19.577 1.00 89.44 85 SER A C 1
ATOM 630 O O . SER A 1 85 ? 16.189 13.028 -19.740 1.00 89.44 85 SER A O 1
ATOM 632 N N . ASP A 1 86 ? 15.147 11.171 -20.454 1.00 90.44 86 ASP A N 1
ATOM 633 C CA . ASP A 1 86 ? 14.578 11.717 -21.690 1.00 90.44 86 ASP A CA 1
ATOM 634 C C . ASP A 1 86 ? 13.044 11.712 -21.605 1.00 90.44 86 ASP A C 1
ATOM 636 O O . ASP A 1 86 ? 12.349 10.978 -22.306 1.00 90.44 86 ASP A O 1
ATOM 640 N N . CYS A 1 87 ? 12.510 12.456 -20.635 1.00 92.19 87 CYS A N 1
ATOM 641 C CA . CYS A 1 87 ? 11.077 12.563 -20.391 1.00 92.19 87 CYS A CA 1
ATOM 642 C C . CYS A 1 87 ? 10.674 14.026 -20.211 1.00 92.19 87 CYS A C 1
ATOM 644 O O . CYS A 1 87 ? 11.223 14.746 -19.377 1.00 92.19 87 CYS A O 1
ATOM 646 N N . ALA A 1 88 ? 9.699 14.473 -21.002 1.00 88.88 88 ALA A N 1
ATOM 647 C CA . ALA A 1 88 ? 9.145 15.810 -20.870 1.00 88.88 88 ALA A CA 1
ATOM 648 C C . ALA A 1 88 ? 8.256 15.886 -19.622 1.00 88.88 88 ALA A C 1
ATOM 650 O O . ALA A 1 88 ? 7.315 15.105 -19.471 1.00 88.88 88 ALA A O 1
ATOM 651 N N . ALA A 1 89 ? 8.530 16.856 -18.748 1.00 84.50 89 ALA A N 1
ATOM 652 C CA . ALA A 1 89 ? 7.666 17.135 -17.611 1.00 84.50 89 ALA A CA 1
ATOM 653 C C . ALA A 1 89 ? 6.259 17.514 -18.103 1.00 84.50 89 ALA A C 1
ATOM 655 O O . ALA A 1 89 ? 6.099 18.418 -18.924 1.00 84.50 89 ALA A O 1
ATOM 656 N N . ASN A 1 90 ? 5.239 16.827 -17.589 1.00 80.62 90 ASN A N 1
ATOM 657 C CA . ASN A 1 90 ? 3.844 17.103 -17.909 1.00 80.62 90 ASN A CA 1
ATOM 658 C C . ASN A 1 90 ? 3.164 17.800 -16.726 1.00 80.62 90 ASN A C 1
ATOM 660 O O . ASN A 1 90 ? 2.960 17.189 -15.682 1.00 80.62 90 ASN A O 1
ATOM 664 N N . ALA A 1 91 ? 2.797 19.067 -16.914 1.00 76.69 91 ALA A N 1
ATOM 665 C CA . ALA A 1 91 ? 2.037 19.866 -15.949 1.00 76.69 91 ALA A CA 1
ATOM 666 C C . ALA A 1 91 ? 0.663 20.302 -16.497 1.00 76.69 91 ALA A C 1
ATOM 668 O O . ALA A 1 91 ? 0.015 21.171 -15.923 1.00 76.69 91 ALA A O 1
ATOM 669 N N . ALA A 1 92 ? 0.216 19.730 -17.620 1.00 72.12 92 ALA A N 1
ATOM 670 C CA . ALA A 1 92 ? -1.008 20.147 -18.310 1.00 72.12 92 ALA A CA 1
ATOM 671 C C . ALA A 1 92 ? -2.288 19.483 -17.760 1.00 72.12 92 ALA A C 1
ATOM 673 O O . ALA A 1 92 ? -3.372 19.672 -18.310 1.00 72.12 92 ALA A O 1
ATOM 674 N N . GLY A 1 93 ? -2.173 18.677 -16.701 1.00 66.88 93 GLY A N 1
ATOM 675 C CA . GLY A 1 93 ? -3.298 17.975 -16.096 1.00 66.88 93 GLY A CA 1
ATOM 676 C C . GLY A 1 93 ? -3.971 18.803 -15.006 1.00 66.88 93 GLY A C 1
ATOM 677 O O . GLY A 1 93 ? -3.351 19.118 -13.999 1.00 66.88 93 GLY A O 1
ATOM 678 N N . TRP A 1 94 ? -5.270 19.063 -15.159 1.00 60.62 94 TRP A N 1
ATOM 6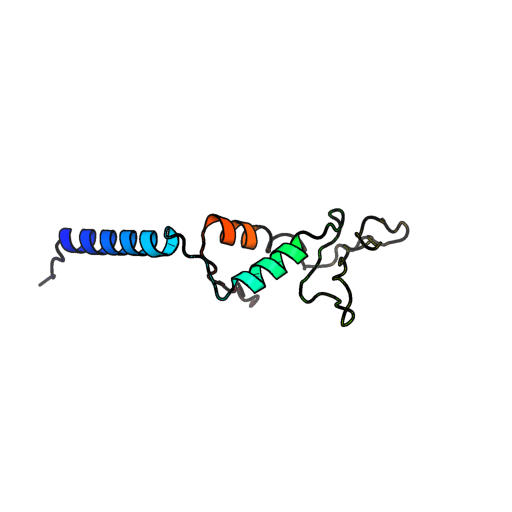79 C CA . TRP A 1 94 ? -6.149 19.522 -14.068 1.00 60.62 94 TRP A CA 1
ATOM 680 C C . TRP A 1 94 ? -6.374 18.446 -12.993 1.00 60.62 94 TRP A C 1
ATOM 682 O O . TRP A 1 94 ? -6.955 18.702 -11.945 1.00 60.62 94 TRP A O 1
ATOM 692 N N . VAL A 1 95 ? -5.901 17.228 -13.256 1.00 60.88 95 VAL A N 1
ATOM 693 C CA . VAL A 1 95 ? -5.884 16.107 -12.323 1.00 60.88 95 VAL A CA 1
ATOM 694 C C . VAL A 1 95 ? -4.790 16.329 -11.282 1.00 60.88 95 VAL A C 1
ATOM 696 O O . VAL A 1 95 ? -3.644 15.924 -11.464 1.00 60.88 95 VAL A O 1
ATOM 699 N N . ALA A 1 96 ? -5.134 16.999 -10.182 1.00 56.81 96 ALA A N 1
ATOM 700 C CA . ALA A 1 96 ? -4.277 17.049 -9.005 1.00 56.81 96 ALA A CA 1
ATOM 701 C C . ALA A 1 96 ? -4.058 15.609 -8.495 1.00 56.81 96 ALA A C 1
ATOM 703 O O . ALA A 1 96 ? -5.022 14.961 -8.086 1.00 56.81 96 ALA A O 1
ATOM 704 N N . PRO A 1 97 ? -2.824 15.074 -8.488 1.00 55.28 97 PRO A N 1
ATOM 705 C CA . PRO A 1 97 ? -2.615 13.665 -8.175 1.00 55.28 97 PRO A CA 1
ATOM 706 C C . PRO A 1 97 ? -2.620 13.353 -6.665 1.00 55.28 97 PRO A C 1
ATOM 708 O O . PRO A 1 97 ? -2.181 12.271 -6.292 1.00 55.28 97 PRO A O 1
ATOM 711 N N . HIS A 1 98 ? -3.050 14.271 -5.784 1.00 49.62 98 HIS A N 1
ATOM 712 C CA . HIS A 1 98 ? -2.373 14.379 -4.485 1.00 49.62 98 HIS A CA 1
ATOM 713 C C . HIS A 1 98 ? -3.206 14.529 -3.191 1.00 49.62 98 HIS A C 1
ATOM 715 O O . HIS A 1 98 ? -2.576 14.591 -2.143 1.00 49.62 98 HIS A O 1
ATOM 721 N N . VAL A 1 99 ? -4.547 14.608 -3.157 1.00 51.19 99 VAL A N 1
ATOM 722 C CA . VAL A 1 99 ? -5.195 15.037 -1.879 1.00 51.19 99 VAL A CA 1
ATOM 723 C C . VAL A 1 99 ? -6.448 14.278 -1.421 1.00 51.19 99 VAL A C 1
ATOM 725 O O . VAL A 1 99 ? -7.019 14.676 -0.426 1.00 51.19 99 VAL A O 1
ATOM 728 N N . LEU A 1 100 ? -6.889 13.173 -2.041 1.00 48.84 100 LEU A N 1
ATOM 729 C CA . LEU A 1 100 ? -8.175 12.559 -1.623 1.00 48.84 100 LEU A CA 1
ATOM 730 C C . LEU A 1 100 ? -8.113 11.172 -0.958 1.00 48.84 100 LEU A C 1
ATOM 732 O O . LEU A 1 100 ? -9.156 10.666 -0.564 1.00 48.84 100 LEU A O 1
ATOM 736 N N . LEU A 1 101 ? -6.939 10.545 -0.794 1.00 51.56 101 LEU A N 1
ATOM 737 C CA . LEU A 1 101 ? -6.863 9.205 -0.174 1.00 51.56 101 LEU A CA 1
ATOM 738 C C . LEU A 1 101 ? -6.143 9.149 1.173 1.00 51.56 101 LEU A C 1
ATOM 740 O O . LEU A 1 101 ? -6.541 8.351 2.015 1.00 51.56 101 LEU A O 1
ATOM 744 N N . TYR A 1 102 ? -5.141 9.999 1.415 1.00 49.09 102 TYR A N 1
ATOM 745 C CA . TYR A 1 102 ? -4.454 10.003 2.712 1.00 49.09 102 TYR A CA 1
ATOM 746 C C . TYR A 1 102 ? -5.395 10.421 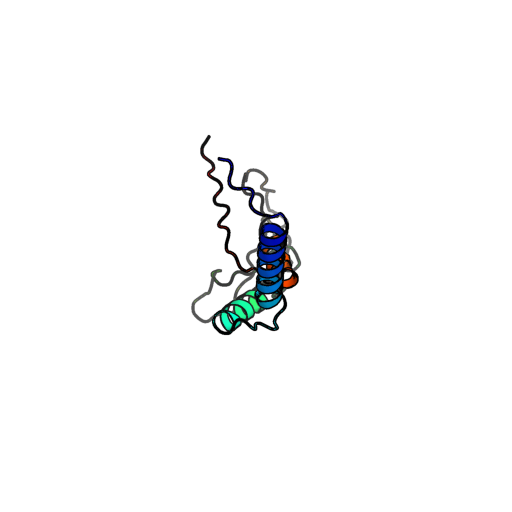3.847 1.00 49.09 102 TYR A C 1
ATOM 748 O O . TYR A 1 102 ? -5.417 9.766 4.884 1.00 49.09 102 TYR A O 1
ATOM 756 N N . ASP A 1 103 ? -6.264 11.406 3.602 1.00 45.44 103 ASP A N 1
ATOM 757 C CA . ASP A 1 103 ? -7.276 11.802 4.582 1.00 45.44 103 ASP A CA 1
ATOM 758 C C . ASP A 1 103 ? -8.336 10.703 4.776 1.00 45.44 103 ASP A C 1
ATOM 760 O O . ASP A 1 103 ? -8.764 10.459 5.896 1.00 45.44 103 ASP A O 1
ATOM 764 N N . MET A 1 104 ? -8.711 9.964 3.723 1.00 45.78 104 MET A N 1
ATOM 765 C CA . MET A 1 104 ? -9.739 8.914 3.803 1.00 45.78 104 MET A CA 1
ATOM 766 C C . MET A 1 104 ? -9.325 7.760 4.732 1.00 45.78 104 MET A C 1
ATOM 768 O O . MET A 1 104 ? -10.137 7.284 5.529 1.00 45.78 104 MET A O 1
ATOM 772 N N . PHE A 1 105 ? -8.065 7.318 4.654 1.00 48.91 105 PHE A N 1
ATOM 773 C CA . PHE A 1 105 ? -7.567 6.201 5.464 1.00 48.91 105 PHE A CA 1
ATOM 774 C C . PHE A 1 105 ? -7.344 6.593 6.932 1.00 48.91 105 PHE A C 1
ATOM 776 O O . PHE A 1 105 ? -7.771 5.854 7.822 1.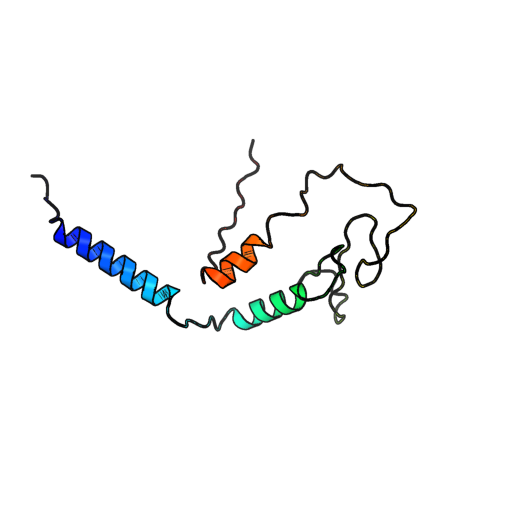00 48.91 105 PHE A O 1
ATOM 783 N N . ASP A 1 106 ? -6.765 7.769 7.205 1.00 41.19 106 ASP A N 1
ATOM 784 C CA . ASP A 1 106 ? -6.593 8.251 8.585 1.00 41.19 106 ASP A CA 1
ATOM 785 C C . ASP A 1 106 ? -7.940 8.568 9.256 1.00 41.19 106 ASP A C 1
ATOM 787 O O . ASP A 1 106 ? -8.117 8.306 10.449 1.00 41.19 106 ASP A O 1
ATOM 791 N N . ILE A 1 107 ? -8.924 9.072 8.500 1.00 45.97 107 ILE A N 1
ATOM 792 C CA . ILE A 1 107 ? -10.286 9.297 9.003 1.00 45.97 107 ILE A CA 1
ATOM 793 C C . ILE A 1 107 ? -10.957 7.963 9.354 1.00 45.97 107 ILE A C 1
ATOM 795 O O . ILE A 1 107 ? -11.548 7.857 10.428 1.00 45.97 107 ILE A O 1
ATOM 799 N N . CYS A 1 108 ? -10.824 6.919 8.530 1.00 51.84 108 CYS A N 1
ATOM 800 C CA . CYS A 1 108 ? -11.419 5.616 8.846 1.00 51.84 108 CYS A CA 1
ATOM 801 C C . CYS A 1 108 ? -10.802 4.980 10.105 1.00 51.84 108 CYS A C 1
ATOM 803 O O . CYS A 1 108 ? -11.543 4.467 10.948 1.00 51.84 108 CYS A O 1
ATOM 805 N N . LEU A 1 109 ? -9.478 5.074 10.278 1.00 50.53 109 LEU A N 1
ATOM 806 C CA . LEU A 1 109 ? -8.771 4.485 11.423 1.00 50.53 109 LEU A CA 1
ATOM 807 C C . LEU A 1 109 ? -8.970 5.262 12.735 1.00 50.53 109 LEU A C 1
ATOM 809 O O . LEU A 1 109 ? -9.073 4.643 13.792 1.00 50.53 109 LEU A O 1
ATOM 813 N N . ASN A 1 110 ? -9.053 6.598 12.705 1.00 45.28 110 ASN A N 1
ATOM 814 C CA . ASN A 1 110 ? -9.263 7.392 13.927 1.00 45.28 110 ASN A CA 1
ATOM 815 C C . ASN A 1 110 ? -10.739 7.604 14.294 1.00 45.28 110 ASN A C 1
ATOM 817 O O . ASN A 1 110 ? -11.034 7.814 15.472 1.00 45.28 110 ASN A O 1
ATOM 821 N N . TYR A 1 111 ? -11.661 7.585 13.324 1.00 50.00 111 TYR A N 1
ATOM 822 C CA . TYR A 1 111 ? -13.076 7.892 13.572 1.00 50.00 111 TYR A CA 1
ATOM 823 C C . TYR A 1 111 ? -14.030 6.701 13.474 1.00 50.00 111 TYR A C 1
ATOM 825 O O . TYR A 1 111 ? -15.189 6.884 13.841 1.00 50.00 111 TYR A O 1
ATOM 833 N N . HIS A 1 112 ? -13.599 5.500 13.049 1.00 51.75 112 HIS A N 1
ATOM 834 C CA . HIS A 1 112 ? -14.477 4.315 12.954 1.00 51.75 112 HIS A CA 1
ATOM 835 C C . HIS A 1 112 ? -15.829 4.635 12.259 1.00 51.75 112 HIS A C 1
ATOM 837 O O . HIS A 1 112 ? -16.875 4.072 12.568 1.00 51.75 112 HIS A O 1
ATOM 843 N N . SER A 1 113 ? -15.821 5.572 11.312 1.00 45.94 113 SER A N 1
ATOM 844 C CA . SER A 1 113 ? -16.977 5.937 10.497 1.00 45.94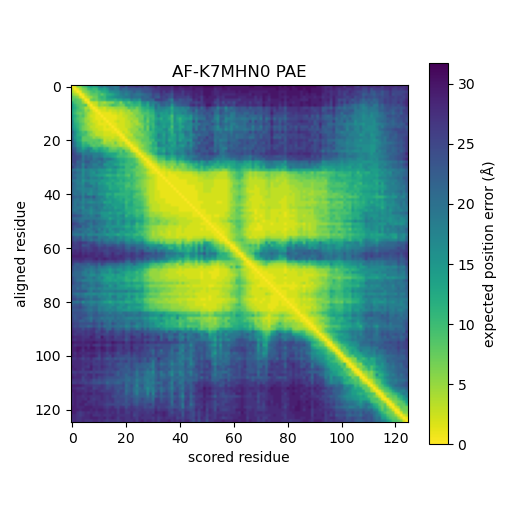 113 SER A CA 1
ATOM 845 C C . SER A 1 113 ? -16.568 5.761 9.049 1.00 45.94 113 SER A C 1
ATOM 847 O O . SER A 1 113 ? -16.125 6.701 8.400 1.00 45.94 113 SER A O 1
ATOM 849 N N . CYS A 1 114 ? -16.722 4.542 8.535 1.00 43.75 114 CYS A N 1
ATOM 850 C CA . CYS A 1 114 ? -16.770 4.313 7.095 1.00 43.75 114 CYS A CA 1
ATOM 851 C C . CYS A 1 114 ? -18.153 4.737 6.576 1.00 43.75 114 CYS A C 1
ATOM 853 O O . CYS A 1 114 ? -18.910 3.910 6.067 1.00 43.75 114 CYS A O 1
ATOM 855 N N . GLU A 1 115 ? -18.517 6.005 6.760 1.00 43.12 115 GLU A N 1
ATOM 856 C CA . GLU A 1 115 ? -19.582 6.600 5.960 1.00 43.12 115 GLU A CA 1
ATOM 857 C C . GLU A 1 115 ? -18.909 7.004 4.648 1.00 43.12 115 GLU A C 1
ATOM 859 O O . GLU A 1 115 ? -18.080 7.913 4.611 1.00 43.12 115 GLU A O 1
ATOM 864 N N . TRP A 1 116 ? -19.190 6.262 3.577 1.00 41.81 116 TRP A N 1
ATOM 865 C CA . TRP A 1 116 ? -18.813 6.668 2.229 1.00 41.81 116 TRP A CA 1
ATOM 866 C C . TRP A 1 116 ? -19.662 7.882 1.850 1.00 41.81 116 TRP A C 1
ATOM 868 O O . TRP A 1 116 ? -20.636 7.747 1.110 1.00 41.81 116 TRP A O 1
ATOM 878 N N . ASP A 1 117 ? -19.308 9.067 2.343 1.00 37.41 117 ASP A N 1
ATOM 879 C CA . ASP A 1 117 ? -19.730 10.289 1.675 1.00 37.41 117 ASP A CA 1
ATOM 880 C C . ASP A 1 117 ? -18.962 10.338 0.355 1.00 37.41 117 ASP A C 1
ATOM 882 O O . ASP A 1 117 ? -17.798 10.733 0.262 1.00 37.41 117 ASP A O 1
ATOM 886 N N . TYR A 1 118 ? -19.631 9.840 -0.683 1.00 38.34 118 TYR A N 1
ATOM 887 C CA . TYR A 1 118 ? -19.312 10.132 -2.067 1.00 38.34 118 TYR A CA 1
ATOM 888 C C . TYR A 1 118 ? -19.360 11.660 -2.207 1.00 38.34 118 TYR A C 1
ATOM 890 O O . TYR A 1 118 ? -20.400 12.237 -2.514 1.00 38.34 118 TYR A O 1
ATOM 898 N N . LEU A 1 119 ? -18.232 12.338 -1.986 1.00 37.53 119 LEU A N 1
ATOM 899 C CA . LEU A 1 119 ? -18.022 13.698 -2.474 1.00 37.53 119 LEU A CA 1
ATOM 900 C C . LEU A 1 119 ? -17.824 13.625 -3.994 1.00 37.53 119 LEU A C 1
ATOM 902 O O . LEU A 1 119 ? -16.759 13.913 -4.533 1.00 37.53 119 LEU A O 1
ATOM 906 N N . SER A 1 120 ? -18.878 13.210 -4.696 1.00 35.41 120 SER A N 1
ATOM 907 C CA . SER A 1 120 ? -19.176 13.732 -6.020 1.00 35.41 120 SER A CA 1
ATOM 908 C C . SER A 1 120 ? -19.896 15.063 -5.809 1.00 35.41 120 SER A C 1
ATOM 910 O O . SER A 1 120 ? -21.105 15.155 -5.994 1.00 35.41 120 SER A O 1
ATOM 912 N N . GLU A 1 121 ? -19.172 16.086 -5.351 1.00 46.22 121 GLU A N 1
ATOM 913 C CA . GLU A 1 121 ? -19.626 17.458 -5.568 1.00 46.22 121 GLU A CA 1
ATOM 914 C C . GLU A 1 121 ? -19.384 17.765 -7.044 1.00 46.22 121 GLU A C 1
ATOM 916 O O . GLU A 1 121 ? -18.271 18.049 -7.489 1.00 46.22 121 GLU A O 1
ATOM 921 N N . ASP A 1 122 ? -20.454 17.554 -7.802 1.00 38.12 122 ASP A N 1
ATOM 922 C CA . ASP A 1 122 ? -20.824 18.204 -9.049 1.00 38.12 122 ASP A CA 1
ATOM 923 C C . ASP A 1 122 ? -19.856 19.311 -9.501 1.00 38.12 122 ASP A C 1
ATOM 925 O O . ASP A 1 122 ? -19.944 20.472 -9.095 1.00 38.12 122 ASP A O 1
ATOM 929 N N . SER A 1 123 ? -18.978 18.983 -10.452 1.00 42.28 123 SER A N 1
ATOM 930 C CA . SER A 1 123 ? -18.469 19.980 -11.391 1.00 42.28 123 SER A CA 1
ATOM 931 C C . SER A 1 123 ? -19.583 20.319 -12.393 1.00 42.28 123 SER A C 1
ATOM 933 O O . SER A 1 123 ? -19.508 19.960 -13.569 1.00 42.28 123 SER A O 1
ATOM 935 N N . GLU A 1 124 ? -20.643 20.969 -11.916 1.00 36.50 124 GLU A N 1
ATOM 936 C CA . GLU A 1 124 ? -21.624 21.676 -12.737 1.00 36.50 124 GLU A CA 1
ATOM 937 C C . GLU A 1 124 ? -21.479 23.181 -12.466 1.00 36.50 124 GLU A C 1
ATOM 939 O O . GLU A 1 124 ? -22.075 23.719 -11.535 1.00 36.50 124 GLU A O 1
ATOM 944 N N . ALA A 1 125 ? -20.659 23.858 -13.277 1.00 41.09 125 ALA A N 1
ATOM 945 C CA . ALA A 1 125 ? -20.747 25.295 -13.562 1.00 41.09 125 ALA A CA 1
ATOM 946 C C . ALA A 1 125 ? -19.973 25.636 -14.843 1.00 41.09 125 ALA A C 1
ATOM 948 O O . ALA A 1 125 ? -18.766 25.307 -14.911 1.00 41.09 125 ALA A O 1
#

InterPro domains:
  IPR006947 Alliinase, EGF-like domain [PF04863] (32-87)
  IPR037029 Alliinase, N-terminal domain superfamily [G3DSA:2.10.25.30] (31-103)

Mean predicted aligned error: 15.81 Å

Organism: Glycine max (NCBI:txid3847)

Foldseek 3Di:
DPPPPDVVNVVVVVVVVVVVCCCVFVPPDDPPVCVVVVVLQVVQQPDALPVFFGWDSPAPPPPPDDTATDGHFQFDDRSSPDGNPPGDDDPPDPPPVDPDPVCVVVCCVPGVDPPPPPPPPDPDD

Solvent-accessible surface area (backbone atoms only — not comparable to full-atom values): 8006 Å² total; per-residue (Å²): 134,85,82,77,76,53,70,68,59,56,52,50,52,53,51,51,51,52,51,50,49,45,53,65,61,67,42,93,71,76,63,78,89,50,43,67,62,50,52,55,49,51,58,37,63,68,51,74,11,73,88,32,34,46,44,46,92,83,41,76,56,55,90,95,50,79,75,47,43,50,45,40,92,51,34,31,68,80,31,15,72,41,74,48,90,92,52,83,88,82,80,87,61,91,68,74,92,76,80,78,56,71,60,52,54,55,45,36,74,75,59,68,54,85,68,83,76,76,82,74,75,73,93,77,132

Nearest PDB structures (foldseek):
  2hox-assembly1_B  TM=9.188E-01  e=2.163E-06  Allium sativum
  1ivo-assembly1_C  TM=6.866E-01  e=2.792E+00  Homo sapiens
  6r2w-assembly1_L  TM=5.001E-01  e=1.429E+00  Homo sapiens
  1haf-assembly1_A  TM=4.825E-01  e=1.633E+00  Homo sapiens

Secondary structure (DSSP, 8-state):
------HHHHHHHHHHHHHHHHHHHHS----TTTHHHHHHHHHHHTS--TTTEE--TTS---TTS----EEPTTEESTTS-EE-SS-------S---SSSSHHHHHHHHHH--------------

Radius of gyration: 22.99 Å; Cα contacts (8 Å, |Δi|>4): 97; chains: 1; bounding box: 67×42×53 Å